Protein AF-A0A011Q3A7-F1 (afdb_monomer)

Structure (mmCIF, N/CA/C/O backbone):
data_AF-A0A011Q3A7-F1
#
_entry.id   AF-A0A011Q3A7-F1
#
loop_
_atom_site.group_PDB
_atom_site.id
_atom_site.type_symbol
_atom_site.label_atom_id
_atom_site.label_alt_id
_atom_site.label_comp_id
_atom_site.label_asym_id
_atom_site.label_entity_id
_atom_site.label_seq_id
_atom_site.pdbx_PDB_ins_code
_atom_site.Cartn_x
_atom_site.Cartn_y
_atom_site.Cartn_z
_atom_site.occupancy
_atom_site.B_iso_or_equiv
_atom_site.auth_seq_id
_atom_site.auth_comp_id
_atom_site.auth_asym_id
_atom_site.auth_atom_id
_atom_site.pdbx_PDB_model_num
ATOM 1 N N . MET A 1 1 ? -9.130 5.796 -1.094 1.00 92.12 1 MET A N 1
ATOM 2 C CA . MET A 1 1 ? -8.350 4.595 -1.465 1.00 92.12 1 MET A CA 1
ATOM 3 C C . MET A 1 1 ? -8.033 4.685 -2.944 1.00 92.12 1 MET A C 1
ATOM 5 O O . MET A 1 1 ? -8.902 5.104 -3.698 1.00 92.12 1 MET A O 1
ATOM 9 N N . LEU A 1 2 ? -6.815 4.318 -3.332 1.00 96.69 2 LEU A N 1
ATOM 10 C CA . LEU A 1 2 ? -6.365 4.222 -4.716 1.00 96.69 2 LEU A CA 1
ATOM 11 C C . LEU A 1 2 ? -6.000 2.769 -5.014 1.00 96.69 2 LEU A C 1
ATOM 13 O O . LEU A 1 2 ? -5.171 2.188 -4.315 1.00 96.69 2 LEU A O 1
ATOM 17 N N . PHE A 1 3 ? -6.614 2.205 -6.050 1.00 97.00 3 PHE A N 1
ATOM 18 C CA . PHE A 1 3 ? -6.225 0.912 -6.595 1.00 97.00 3 PHE A CA 1
ATOM 19 C C . PHE A 1 3 ? -5.357 1.120 -7.840 1.00 97.00 3 PHE A C 1
ATOM 21 O O . PHE A 1 3 ? -5.703 1.930 -8.700 1.00 97.00 3 PHE A O 1
ATOM 28 N N . ILE A 1 4 ? -4.236 0.410 -7.921 1.00 96.25 4 ILE A N 1
ATOM 29 C CA . ILE A 1 4 ? -3.292 0.454 -9.038 1.00 96.25 4 ILE A CA 1
ATOM 30 C C . ILE A 1 4 ? -3.277 -0.944 -9.645 1.00 96.25 4 ILE A C 1
ATOM 32 O O . ILE A 1 4 ? -2.757 -1.867 -9.030 1.00 96.25 4 ILE A O 1
ATOM 36 N N . ALA A 1 5 ? -3.872 -1.106 -10.822 1.00 95.50 5 ALA A N 1
ATOM 37 C CA . ALA A 1 5 ? -3.896 -2.396 -11.502 1.00 95.50 5 ALA A CA 1
ATOM 38 C C . ALA A 1 5 ? -2.501 -2.779 -12.021 1.00 95.50 5 ALA A C 1
ATOM 40 O O . ALA A 1 5 ? -1.713 -1.903 -12.386 1.00 95.50 5 ALA A O 1
ATOM 41 N N . GLU A 1 6 ? -2.233 -4.075 -12.160 1.00 93.88 6 GLU A N 1
ATOM 42 C CA . GLU A 1 6 ? -1.019 -4.606 -12.793 1.00 93.88 6 GLU A CA 1
ATOM 43 C C . GLU A 1 6 ? -0.745 -3.990 -14.182 1.00 93.88 6 GLU A C 1
ATOM 45 O O . GLU A 1 6 ? 0.405 -3.719 -14.539 1.00 93.88 6 GLU A O 1
ATOM 50 N N . SER A 1 7 ? -1.782 -3.649 -14.955 1.00 94.94 7 SER A N 1
ATOM 51 C CA . SER A 1 7 ? -1.625 -2.966 -16.252 1.00 94.94 7 SER A CA 1
ATOM 52 C C . SER A 1 7 ? -0.913 -1.606 -16.154 1.00 94.94 7 SER A C 1
ATOM 54 O O . SER A 1 7 ? -0.284 -1.161 -17.117 1.00 94.94 7 SER A O 1
ATOM 56 N N . GLU A 1 8 ? -0.961 -0.966 -14.982 1.00 93.06 8 GLU A N 1
ATOM 57 C CA . GLU A 1 8 ? -0.332 0.321 -14.672 1.00 93.06 8 GLU A CA 1
ATOM 58 C C . GLU A 1 8 ? 1.056 0.180 -14.022 1.00 93.06 8 GLU A C 1
ATOM 60 O O . GLU A 1 8 ? 1.658 1.182 -13.624 1.00 93.06 8 GLU A O 1
ATOM 65 N N . SER A 1 9 ? 1.625 -1.033 -13.969 1.00 88.81 9 SER A N 1
ATOM 66 C CA . SER A 1 9 ? 2.925 -1.314 -13.331 1.00 88.81 9 SER A CA 1
ATOM 67 C C . SER A 1 9 ? 4.058 -0.411 -13.828 1.00 88.81 9 SER A C 1
ATOM 69 O O . SER A 1 9 ? 4.912 0.015 -13.052 1.00 88.81 9 SER A O 1
ATOM 71 N N . ARG A 1 10 ? 4.037 -0.013 -15.110 1.00 91.56 10 ARG A N 1
ATOM 72 C CA . ARG A 1 10 ? 5.024 0.925 -15.685 1.00 91.56 10 ARG A CA 1
ATOM 73 C C . ARG A 1 10 ? 5.051 2.292 -14.996 1.00 91.56 10 ARG A C 1
ATOM 75 O O . ARG A 1 10 ? 6.069 2.975 -15.045 1.00 91.56 10 ARG A O 1
ATOM 82 N N . ARG A 1 11 ? 3.938 2.718 -14.398 1.00 92.44 11 ARG A N 1
ATOM 83 C CA . ARG A 1 11 ? 3.795 4.011 -13.712 1.00 92.44 11 ARG A CA 1
ATOM 84 C C . ARG A 1 11 ? 3.789 3.869 -12.195 1.00 92.44 11 ARG A C 1
ATOM 86 O O . ARG A 1 11 ? 3.763 4.886 -11.508 1.00 92.44 11 ARG A O 1
ATOM 93 N N . LEU A 1 12 ? 3.866 2.644 -11.676 1.00 93.88 12 LEU A N 1
ATOM 94 C CA . LEU A 1 12 ? 3.678 2.331 -10.265 1.00 93.88 12 LEU A CA 1
ATOM 95 C C . LEU A 1 12 ? 4.525 3.212 -9.339 1.00 93.88 12 LEU A C 1
ATOM 97 O O . LEU A 1 12 ? 3.989 3.871 -8.451 1.00 93.88 12 LEU A O 1
ATOM 101 N N . ALA A 1 13 ? 5.833 3.291 -9.591 1.00 92.94 13 ALA A N 1
ATOM 102 C CA . ALA A 1 13 ? 6.744 4.082 -8.768 1.00 92.94 13 ALA A CA 1
ATOM 103 C C . ALA A 1 13 ? 6.415 5.587 -8.788 1.00 92.94 13 ALA A C 1
ATOM 105 O O . ALA A 1 13 ? 6.515 6.258 -7.762 1.00 92.94 13 ALA A O 1
ATOM 106 N N . LEU A 1 14 ? 6.004 6.129 -9.940 1.00 95.38 14 LEU A N 1
ATOM 107 C CA . LEU A 1 14 ? 5.608 7.536 -10.056 1.00 95.38 14 LEU A CA 1
ATOM 108 C C . LEU A 1 14 ? 4.302 7.801 -9.305 1.00 95.38 14 LEU A C 1
ATOM 110 O O . LEU A 1 14 ? 4.220 8.773 -8.558 1.00 95.38 14 LEU A O 1
ATOM 114 N N . THR A 1 15 ? 3.316 6.916 -9.455 1.00 95.75 15 THR A N 1
ATOM 115 C CA . THR A 1 15 ? 2.034 7.004 -8.752 1.00 95.75 15 THR A CA 1
ATOM 116 C C . THR A 1 15 ? 2.226 6.939 -7.240 1.00 95.75 15 THR A C 1
ATOM 118 O O . THR A 1 15 ? 1.712 7.800 -6.532 1.00 95.75 15 THR A O 1
ATOM 121 N N . LEU A 1 16 ? 3.013 5.979 -6.738 1.00 95.75 16 LEU A N 1
ATOM 122 C CA . LEU A 1 16 ? 3.307 5.851 -5.307 1.00 95.75 16 LEU A CA 1
ATOM 123 C C . LEU A 1 16 ? 4.015 7.092 -4.754 1.00 95.75 16 LEU A C 1
ATOM 125 O O . LEU A 1 16 ? 3.628 7.593 -3.702 1.00 95.75 16 LEU A O 1
ATOM 129 N N . ARG A 1 17 ? 4.994 7.647 -5.481 1.00 95.06 17 ARG A N 1
ATOM 130 C CA . ARG A 1 17 ? 5.658 8.900 -5.082 1.00 95.06 17 ARG A CA 1
ATOM 131 C C . ARG A 1 17 ? 4.698 10.086 -5.040 1.00 95.06 17 ARG A C 1
ATOM 133 O O . ARG A 1 17 ? 4.825 10.916 -4.149 1.00 95.06 17 ARG A O 1
ATOM 140 N N . ALA A 1 18 ? 3.754 10.170 -5.977 1.00 95.88 18 ALA A N 1
ATOM 141 C CA . ALA A 1 18 ? 2.790 11.267 -6.036 1.00 95.88 18 ALA A CA 1
ATOM 142 C C . ALA A 1 18 ? 1.815 11.270 -4.847 1.00 95.88 18 ALA A C 1
ATOM 144 O O . ALA A 1 18 ? 1.333 12.332 -4.457 1.00 95.88 18 ALA A O 1
ATOM 145 N N . VAL A 1 19 ? 1.537 10.098 -4.269 1.00 95.25 19 VAL A N 1
ATOM 146 C CA . VAL A 1 19 ? 0.592 9.940 -3.151 1.00 95.25 19 VAL A CA 1
ATOM 147 C C . VAL A 1 19 ? 1.262 9.669 -1.802 1.00 95.25 19 VAL A C 1
ATOM 149 O O . VAL A 1 19 ? 0.572 9.521 -0.796 1.00 95.25 19 VAL A O 1
ATOM 152 N N . ALA A 1 20 ? 2.595 9.615 -1.758 1.00 92.62 20 ALA A N 1
ATOM 153 C CA . ALA A 1 20 ? 3.354 9.335 -0.544 1.00 92.62 20 ALA A CA 1
ATOM 154 C C . ALA A 1 20 ? 3.049 10.353 0.569 1.00 92.62 20 ALA A C 1
ATOM 156 O O . ALA A 1 20 ? 2.998 11.560 0.329 1.00 92.62 20 ALA A O 1
ATOM 157 N N . GLY A 1 21 ? 2.844 9.859 1.794 1.00 90.56 21 GLY A N 1
ATOM 158 C CA . GLY A 1 21 ? 2.542 10.679 2.975 1.00 90.56 21 GLY A CA 1
ATOM 159 C C . GLY A 1 21 ? 1.123 11.257 3.026 1.00 90.56 21 GLY A C 1
ATOM 160 O O . GLY A 1 21 ? 0.743 11.846 4.035 1.00 90.56 21 GLY A O 1
ATOM 161 N N . GLN A 1 22 ? 0.318 11.091 1.973 1.00 95.81 22 GLN A N 1
ATOM 162 C CA . GLN A 1 22 ? -1.098 11.447 2.020 1.00 95.81 22 GLN A CA 1
ATOM 163 C C . GLN A 1 22 ? -1.872 10.381 2.812 1.00 95.81 22 GLN A C 1
ATOM 165 O O . GLN A 1 22 ? -1.485 9.210 2.775 1.00 95.81 22 GLN A O 1
ATOM 170 N N . PRO A 1 23 ? -2.996 10.730 3.467 1.00 96.00 23 PRO A N 1
ATOM 171 C CA . PRO A 1 23 ? -3.864 9.775 4.162 1.00 96.00 23 PRO A CA 1
ATOM 172 C C . PRO A 1 23 ? -4.682 8.926 3.171 1.00 96.00 23 PRO A C 1
ATOM 174 O O . PRO A 1 23 ? -5.914 8.904 3.182 1.00 96.00 23 PRO A O 1
ATOM 177 N N . LEU A 1 24 ? -3.987 8.242 2.263 1.00 95.56 24 LEU A N 1
ATOM 178 C CA . LEU A 1 24 ? -4.537 7.483 1.154 1.00 95.56 24 LEU A CA 1
ATOM 179 C C . LEU A 1 24 ? -4.037 6.041 1.204 1.00 95.56 24 LEU A C 1
ATOM 181 O O . LEU A 1 24 ? -2.855 5.765 1.032 1.00 95.56 24 LEU A O 1
ATOM 185 N N . LEU A 1 25 ? -4.970 5.105 1.360 1.00 96.62 25 LEU A N 1
ATOM 186 C CA . LEU A 1 25 ? -4.669 3.685 1.225 1.00 96.62 25 LEU A CA 1
ATOM 187 C C . LEU A 1 25 ? -4.389 3.346 -0.244 1.00 96.62 25 LEU A C 1
ATOM 189 O O . LEU A 1 25 ? -5.264 3.576 -1.087 1.00 96.62 25 LEU A O 1
ATOM 193 N N . THR A 1 26 ? -3.220 2.770 -0.526 1.00 97.38 26 THR A N 1
ATOM 194 C CA . THR A 1 26 ? -2.851 2.238 -1.843 1.00 97.38 26 THR A CA 1
ATOM 195 C C . THR A 1 26 ? -2.961 0.716 -1.862 1.00 97.38 26 THR A C 1
ATOM 197 O O . THR A 1 26 ? -2.512 0.030 -0.944 1.00 97.38 26 THR A O 1
ATOM 200 N N . VAL A 1 27 ? -3.583 0.186 -2.910 1.00 96.94 27 VAL A N 1
ATOM 201 C CA . VAL A 1 27 ? -3.796 -1.253 -3.093 1.00 96.94 27 VAL A CA 1
ATOM 202 C C . VAL A 1 27 ? -3.436 -1.631 -4.524 1.00 96.94 27 VAL A C 1
ATOM 204 O O . VAL A 1 27 ? -3.722 -0.860 -5.437 1.00 96.94 27 VAL A O 1
ATOM 207 N N . SER A 1 28 ? -2.822 -2.790 -4.740 1.00 96.56 28 SER A N 1
ATOM 208 C CA . SER A 1 28 ? -2.477 -3.261 -6.084 1.00 96.56 28 SER A CA 1
ATOM 209 C C . SER A 1 28 ? -2.453 -4.780 -6.159 1.00 96.56 28 SER A C 1
ATOM 211 O O . SER A 1 28 ? -2.151 -5.439 -5.168 1.00 96.56 28 SER A O 1
ATOM 213 N N . ASP A 1 29 ? -2.760 -5.316 -7.333 1.00 94.62 29 ASP A N 1
ATOM 214 C CA . ASP A 1 29 ? -2.539 -6.711 -7.724 1.00 94.62 29 ASP A CA 1
ATOM 215 C C . ASP A 1 29 ? -1.250 -6.902 -8.545 1.00 94.62 29 ASP A C 1
ATOM 217 O O . ASP A 1 29 ? 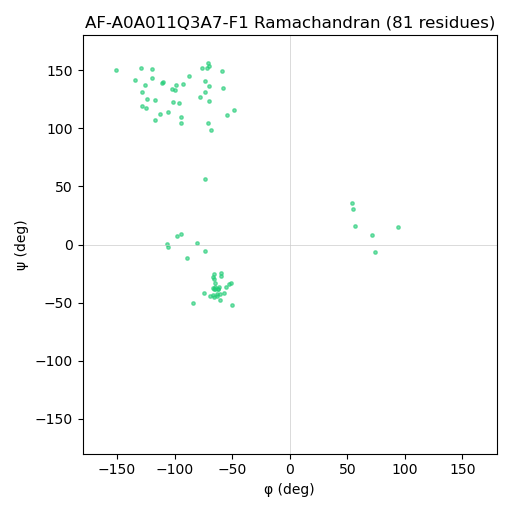-0.994 -7.994 -9.041 1.00 94.62 29 ASP A O 1
ATOM 221 N N . ALA A 1 30 ? -0.433 -5.853 -8.681 1.00 93.69 30 ALA A N 1
ATOM 222 C CA . ALA A 1 30 ? 0.857 -5.927 -9.348 1.00 93.69 30 ALA A CA 1
ATOM 223 C C . ALA A 1 30 ? 1.898 -6.659 -8.491 1.00 93.69 30 ALA A C 1
ATOM 225 O O . ALA A 1 30 ? 2.017 -6.425 -7.282 1.00 93.69 30 ALA A O 1
ATOM 226 N N . ASP A 1 31 ? 2.731 -7.463 -9.148 1.00 89.19 31 ASP A N 1
ATOM 227 C CA . ASP A 1 31 ? 3.905 -8.067 -8.525 1.00 89.19 31 ASP A CA 1
ATOM 228 C C . ASP A 1 31 ? 4.863 -6.998 -7.966 1.00 89.19 31 ASP A C 1
ATOM 230 O O . ASP A 1 31 ? 4.972 -5.882 -8.481 1.00 89.19 31 ASP A O 1
ATOM 234 N N . ALA A 1 32 ? 5.581 -7.345 -6.892 1.00 88.62 32 ALA A N 1
ATOM 235 C CA . ALA A 1 32 ? 6.546 -6.474 -6.204 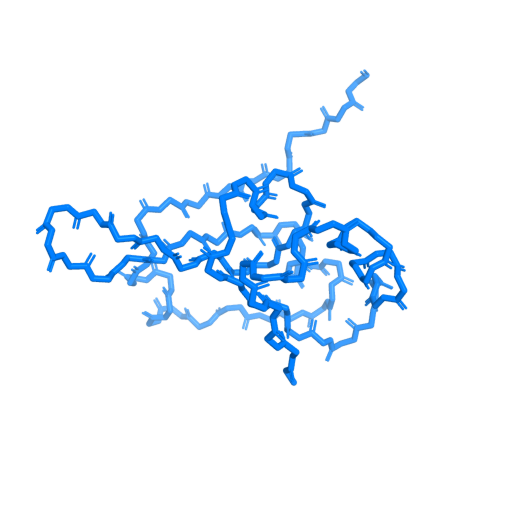1.00 88.62 32 ALA A CA 1
ATOM 236 C C . ALA A 1 32 ? 5.980 -5.120 -5.705 1.00 88.62 32 ALA A C 1
ATOM 238 O O . ALA A 1 32 ? 6.740 -4.218 -5.341 1.00 88.62 32 ALA A O 1
ATOM 239 N N . PHE A 1 33 ? 4.651 -4.960 -5.630 1.00 94.62 33 PHE A N 1
ATOM 240 C CA . PHE A 1 33 ? 4.009 -3.727 -5.161 1.00 94.62 33 PHE A CA 1
ATOM 241 C C . PHE A 1 33 ? 4.435 -3.317 -3.746 1.00 94.62 33 PHE A C 1
ATOM 243 O O . PHE A 1 33 ? 4.685 -2.139 -3.475 1.00 94.62 33 PHE A O 1
ATOM 250 N N . ILE A 1 34 ? 4.544 -4.296 -2.846 1.00 94.56 34 ILE A N 1
ATOM 251 C CA . ILE A 1 34 ? 4.979 -4.085 -1.462 1.00 94.56 34 ILE A CA 1
ATOM 252 C C . ILE A 1 34 ? 6.417 -3.563 -1.413 1.00 94.56 34 ILE A C 1
ATOM 254 O O . ILE A 1 34 ? 6.683 -2.582 -0.713 1.00 94.56 34 ILE A O 1
ATOM 258 N N . ASP A 1 35 ? 7.312 -4.147 -2.212 1.00 91.81 35 ASP A N 1
ATOM 259 C CA . ASP A 1 35 ? 8.721 -3.744 -2.308 1.00 91.81 35 ASP A CA 1
ATOM 260 C C . ASP A 1 35 ? 8.884 -2.340 -2.905 1.00 91.81 35 ASP A C 1
ATOM 262 O O . ASP A 1 35 ? 9.812 -1.605 -2.554 1.00 91.81 35 ASP A O 1
ATOM 266 N N . ALA A 1 36 ? 7.953 -1.931 -3.771 1.00 92.44 36 ALA A N 1
ATOM 267 C CA . ALA A 1 36 ? 7.888 -0.584 -4.328 1.00 92.44 36 ALA A CA 1
ATOM 268 C C . ALA A 1 36 ? 7.389 0.479 -3.324 1.00 92.44 36 ALA A C 1
ATOM 270 O O . ALA A 1 36 ? 7.409 1.670 -3.642 1.00 92.44 36 ALA A O 1
ATOM 271 N N . GLY A 1 37 ? 6.964 0.078 -2.119 1.00 93.81 37 GLY A N 1
ATOM 272 C CA . GLY A 1 37 ? 6.454 0.975 -1.075 1.00 93.81 37 GLY A CA 1
ATOM 273 C C . GLY A 1 37 ? 4.931 1.138 -1.067 1.00 93.81 37 GLY A C 1
ATOM 274 O O . GLY A 1 37 ? 4.419 2.066 -0.444 1.00 93.81 37 GLY A O 1
ATOM 275 N N . GLY A 1 38 ? 4.200 0.264 -1.762 1.00 95.69 38 GLY A N 1
ATOM 276 C CA . GLY A 1 38 ? 2.743 0.191 -1.698 1.00 95.69 38 GLY A CA 1
ATOM 277 C C . GLY A 1 38 ? 2.234 -0.365 -0.366 1.00 95.69 38 GLY A C 1
ATOM 278 O O . GLY A 1 38 ? 2.961 -1.082 0.318 1.00 95.69 38 GLY A O 1
ATOM 279 N N . ALA A 1 39 ? 0.991 -0.041 0.015 1.00 96.25 39 ALA A N 1
ATOM 280 C CA . ALA A 1 39 ? 0.455 -0.403 1.330 1.00 96.25 39 ALA A CA 1
ATOM 281 C C . ALA A 1 39 ? -0.132 -1.823 1.404 1.00 96.25 39 ALA A C 1
ATOM 283 O O . ALA A 1 39 ? 0.218 -2.563 2.321 1.00 96.25 39 ALA A O 1
ATOM 284 N N . ILE A 1 40 ? -1.011 -2.213 0.471 1.00 95.56 40 ILE A N 1
ATOM 285 C CA . ILE A 1 40 ? -1.605 -3.563 0.436 1.00 95.56 40 ILE A CA 1
ATOM 286 C C . ILE A 1 40 ? -1.447 -4.202 -0.946 1.00 95.56 40 ILE A C 1
ATOM 288 O O . ILE A 1 40 ? -1.986 -3.703 -1.932 1.00 95.56 40 ILE A O 1
ATOM 292 N N . GLY A 1 41 ? -0.752 -5.333 -1.007 1.00 95.38 41 GLY A N 1
ATOM 293 C CA . GLY A 1 41 ? -0.643 -6.179 -2.192 1.00 95.38 41 GLY A CA 1
ATOM 294 C C . GLY A 1 41 ? -1.715 -7.263 -2.181 1.00 95.38 41 GLY A C 1
ATOM 295 O O . GLY A 1 41 ? -1.990 -7.853 -1.136 1.00 95.38 41 GLY A O 1
ATOM 296 N N . ILE A 1 42 ? -2.329 -7.525 -3.329 1.00 93.12 42 ILE A N 1
ATOM 297 C CA . ILE A 1 42 ? -3.240 -8.647 -3.544 1.00 93.12 42 ILE A CA 1
ATOM 298 C C . ILE A 1 42 ? -2.492 -9.675 -4.377 1.00 93.12 42 ILE A C 1
ATOM 300 O O . ILE A 1 42 ? -2.199 -9.434 -5.542 1.00 93.12 42 ILE A O 1
ATOM 304 N N . VAL A 1 43 ? -2.225 -10.837 -3.794 1.00 89.12 43 VAL A N 1
ATOM 305 C CA . VAL A 1 43 ? -1.524 -11.926 -4.479 1.00 89.12 43 VAL A CA 1
ATOM 306 C C . VAL A 1 43 ? -2.408 -13.160 -4.534 1.00 89.12 43 VAL A C 1
ATOM 308 O O . VAL A 1 43 ? -3.166 -13.463 -3.607 1.00 89.12 43 VAL A O 1
ATOM 311 N N . ARG A 1 44 ? -2.332 -13.902 -5.638 1.00 83.56 44 ARG A N 1
ATOM 312 C CA . ARG A 1 44 ? -3.011 -15.192 -5.765 1.00 83.56 44 ARG A CA 1
ATOM 313 C C . ARG A 1 44 ? -2.031 -16.297 -5.387 1.00 83.56 44 ARG A C 1
ATOM 315 O O . ARG A 1 44 ? -1.106 -16.583 -6.136 1.00 83.56 44 ARG A O 1
ATOM 322 N N . GLY A 1 45 ? -2.252 -16.936 -4.242 1.00 75.75 45 GLY A N 1
ATOM 323 C CA . GLY A 1 45 ? -1.471 -18.089 -3.791 1.00 75.75 45 GLY A CA 1
ATOM 324 C C . GLY A 1 45 ? -2.389 -19.264 -3.474 1.00 75.75 45 GLY A C 1
ATOM 325 O O . GLY A 1 45 ? -3.447 -19.073 -2.873 1.00 75.75 45 GLY A O 1
ATOM 326 N N . ASP A 1 46 ? -2.009 -20.473 -3.886 1.00 76.94 46 ASP A N 1
ATOM 327 C CA . ASP A 1 46 ? -2.742 -21.717 -3.593 1.00 76.94 46 ASP A CA 1
ATOM 328 C C . ASP A 1 46 ? -4.230 -21.674 -3.997 1.00 76.94 46 ASP A C 1
ATOM 330 O O . ASP A 1 46 ? -5.113 -22.183 -3.306 1.00 76.94 46 ASP A O 1
ATOM 334 N N . GLY A 1 47 ? -4.531 -20.998 -5.112 1.00 81.12 47 GLY A N 1
ATOM 335 C CA . GLY A 1 47 ? -5.898 -20.842 -5.619 1.00 81.12 47 GLY A CA 1
ATOM 336 C C . GLY A 1 47 ? -6.791 -19.908 -4.792 1.00 81.12 47 GLY A C 1
ATOM 337 O O . GLY A 1 47 ? -7.987 -19.819 -5.066 1.00 81.12 47 GLY A O 1
ATOM 338 N N . ARG A 1 48 ? -6.239 -19.190 -3.806 1.00 82.38 48 ARG A N 1
ATOM 339 C CA . ARG A 1 48 ? -6.953 -18.218 -2.967 1.00 82.38 48 ARG A CA 1
ATOM 340 C C . ARG A 1 48 ? -6.345 -16.824 -3.111 1.00 82.38 48 ARG A C 1
ATOM 342 O O . ARG A 1 48 ? -5.156 -16.674 -3.393 1.00 82.38 48 ARG A O 1
ATOM 349 N N . LEU A 1 49 ? -7.176 -15.800 -2.922 1.00 85.00 49 LEU A N 1
ATOM 350 C CA . LEU A 1 49 ? -6.703 -14.425 -2.772 1.00 85.00 49 LEU A CA 1
ATOM 351 C C . LEU A 1 49 ? -6.076 -14.267 -1.390 1.00 85.00 49 LEU A C 1
ATOM 353 O O . LEU A 1 49 ? -6.663 -14.680 -0.390 1.00 85.00 49 LEU A O 1
ATOM 357 N N . GLN A 1 50 ? -4.887 -13.686 -1.354 1.00 86.62 50 GLN A N 1
ATOM 358 C CA . GLN A 1 50 ? -4.126 -13.419 -0.144 1.00 86.62 50 GLN A CA 1
ATOM 359 C C . GLN A 1 50 ? -3.686 -11.956 -0.153 1.00 86.62 50 GLN A C 1
ATOM 361 O O . GLN A 1 50 ? -3.520 -11.357 -1.218 1.00 86.62 50 GLN A O 1
ATO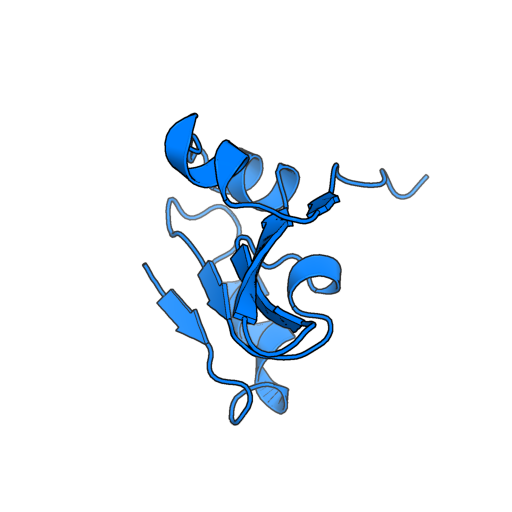M 366 N N . PHE A 1 51 ? -3.504 -11.390 1.036 1.00 89.56 51 PHE A N 1
ATOM 367 C CA . PHE A 1 51 ? -3.055 -10.012 1.189 1.00 89.56 51 PHE A CA 1
ATOM 368 C C . PHE A 1 51 ? -1.633 -9.963 1.726 1.00 89.56 51 PHE A C 1
ATOM 370 O O . PHE A 1 51 ? -1.275 -10.703 2.642 1.00 89.56 51 PHE A O 1
ATOM 377 N N . GLU A 1 52 ? -0.846 -9.046 1.195 1.00 92.75 52 GLU A N 1
ATOM 378 C CA . GLU A 1 52 ? 0.421 -8.628 1.775 1.00 92.75 52 GLU A CA 1
ATOM 379 C C . GLU A 1 52 ? 0.266 -7.203 2.288 1.00 92.75 52 GLU A C 1
ATOM 381 O O . GLU A 1 52 ? -0.385 -6.377 1.648 1.00 92.75 52 GLU A O 1
ATOM 386 N N . VAL A 1 53 ? 0.827 -6.912 3.457 1.00 93.69 53 VAL A N 1
ATOM 387 C CA . VAL A 1 53 ? 0.681 -5.606 4.103 1.00 93.69 53 VAL A CA 1
ATOM 388 C C . VAL A 1 53 ? 2.055 -5.013 4.374 1.00 93.69 53 VAL A C 1
ATOM 390 O O . VAL A 1 53 ? 2.881 -5.617 5.057 1.00 93.69 53 VAL A O 1
ATOM 393 N N . ASN A 1 54 ? 2.280 -3.798 3.880 1.00 94.50 54 ASN A N 1
ATOM 394 C CA . ASN A 1 54 ? 3.435 -2.979 4.222 1.00 94.50 54 ASN A CA 1
ATOM 395 C C . ASN A 1 54 ? 3.062 -2.028 5.359 1.00 94.50 54 ASN A C 1
ATOM 397 O O . ASN A 1 54 ? 2.386 -1.014 5.157 1.00 94.50 54 ASN A O 1
ATOM 401 N N . ARG A 1 55 ? 3.525 -2.339 6.570 1.00 92.25 55 ARG A N 1
ATOM 402 C CA . ARG A 1 55 ? 3.200 -1.534 7.749 1.00 92.25 55 ARG A CA 1
ATOM 403 C C . ARG A 1 55 ? 3.787 -0.128 7.669 1.00 92.25 55 ARG A C 1
ATOM 405 O O . ARG A 1 55 ? 3.125 0.827 8.049 1.00 92.25 55 ARG A O 1
ATOM 412 N N . ALA A 1 56 ? 4.980 0.011 7.102 1.00 93.12 56 ALA A N 1
ATOM 413 C CA . ALA A 1 56 ? 5.634 1.306 6.988 1.00 93.12 56 ALA A CA 1
ATOM 414 C C . ALA A 1 56 ? 4.898 2.258 6.040 1.00 93.12 56 ALA A C 1
ATOM 416 O O . ALA A 1 56 ? 4.804 3.448 6.325 1.00 93.12 56 ALA A O 1
ATOM 417 N N . ALA A 1 57 ? 4.336 1.741 4.945 1.00 94.94 57 ALA A N 1
ATOM 418 C CA . ALA A 1 57 ? 3.510 2.537 4.041 1.00 94.94 57 ALA A C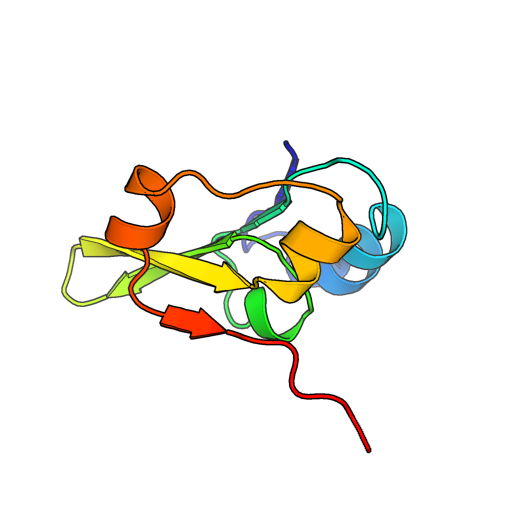A 1
ATOM 419 C C . ALA A 1 57 ? 2.211 3.009 4.722 1.00 94.94 57 ALA A C 1
ATOM 421 O O . ALA A 1 57 ? 1.795 4.153 4.537 1.00 94.94 57 ALA A O 1
ATOM 422 N N . LEU A 1 58 ? 1.595 2.158 5.552 1.00 94.38 58 LEU A N 1
ATOM 423 C CA . LEU A 1 58 ? 0.428 2.537 6.355 1.00 94.38 58 LEU A CA 1
ATOM 424 C C . LEU A 1 58 ? 0.778 3.598 7.404 1.00 94.38 58 LEU A C 1
ATOM 426 O O . LEU A 1 58 ? 0.068 4.597 7.511 1.00 94.38 58 LEU A O 1
ATOM 430 N N . ASP A 1 59 ? 1.893 3.424 8.116 1.00 93.38 59 ASP A N 1
ATOM 431 C CA . ASP A 1 59 ? 2.368 4.378 9.119 1.00 93.38 59 ASP A CA 1
ATOM 432 C C . ASP A 1 59 ? 2.705 5.738 8.480 1.00 93.38 59 ASP A C 1
ATOM 434 O O . ASP A 1 59 ? 2.308 6.780 9.003 1.00 93.38 59 ASP A O 1
ATOM 438 N N . GLN A 1 60 ? 3.358 5.747 7.309 1.00 93.69 60 GLN A N 1
ATOM 439 C CA . GLN A 1 60 ? 3.632 6.970 6.542 1.00 93.69 60 GLN A CA 1
ATOM 440 C C . GLN A 1 60 ? 2.355 7.695 6.103 1.00 93.69 60 GLN A C 1
ATOM 442 O O . GLN A 1 60 ? 2.324 8.923 6.102 1.00 93.69 60 GLN A O 1
ATOM 447 N N . ALA A 1 61 ? 1.302 6.954 5.758 1.00 95.69 61 ALA A N 1
ATOM 448 C CA . ALA A 1 61 ? -0.012 7.507 5.433 1.00 95.69 61 ALA A CA 1
ATOM 449 C C . ALA A 1 61 ? -0.853 7.848 6.681 1.00 95.69 61 ALA A C 1
ATOM 451 O O . ALA A 1 61 ? -2.000 8.269 6.551 1.00 95.69 61 ALA A O 1
ATOM 452 N N . GLN A 1 62 ? -0.319 7.645 7.893 1.00 94.88 62 GLN A N 1
ATOM 453 C CA . GLN A 1 62 ? -1.042 7.785 9.163 1.00 94.88 62 GLN A CA 1
ATOM 454 C C . GLN A 1 62 ? -2.321 6.927 9.236 1.00 94.88 62 GLN A C 1
ATOM 456 O O . GLN A 1 62 ? -3.297 7.281 9.901 1.00 94.88 62 GLN A O 1
ATOM 461 N N . LEU A 1 63 ? -2.321 5.777 8.559 1.00 94.88 63 LEU A N 1
ATOM 462 C CA . LEU A 1 63 ? -3.433 4.835 8.523 1.00 94.88 63 LEU A CA 1
ATOM 463 C C . LEU A 1 63 ? -3.194 3.687 9.502 1.00 94.88 63 LEU A C 1
ATOM 465 O O . LEU A 1 63 ? -2.114 3.110 9.569 1.00 94.88 63 LEU A O 1
ATOM 469 N N . LYS A 1 64 ? -4.243 3.300 10.232 1.00 92.12 64 LYS A N 1
ATOM 470 C CA . LYS A 1 64 ? -4.216 2.127 11.113 1.00 92.12 64 LYS A CA 1
ATOM 471 C C . LYS A 1 64 ? -4.917 0.954 10.439 1.00 92.12 64 LYS A C 1
ATOM 473 O O . LYS A 1 64 ? -6.097 1.050 10.107 1.00 92.12 64 LYS A O 1
ATOM 478 N N . ALA A 1 65 ? -4.212 -0.164 10.279 1.00 88.06 65 ALA A N 1
ATOM 479 C CA . ALA A 1 65 ? -4.838 -1.421 9.881 1.00 88.06 65 ALA A CA 1
ATOM 480 C C . ALA A 1 65 ? -5.699 -1.972 11.024 1.00 88.06 65 ALA A C 1
ATOM 482 O O . ALA A 1 65 ? -5.280 -1.983 12.183 1.00 88.06 65 ALA A O 1
ATOM 483 N N . SER A 1 66 ? -6.901 -2.450 10.697 1.00 89.25 66 SER A N 1
ATOM 484 C CA . SER A 1 66 ? -7.729 -3.169 11.661 1.00 89.25 66 SER A CA 1
ATOM 485 C C . SER A 1 66 ? -7.148 -4.557 11.936 1.00 89.25 66 SER A C 1
ATOM 487 O O . SER A 1 66 ? -6.528 -5.172 11.067 1.00 89.25 66 SER A O 1
ATOM 489 N N . SER A 1 67 ? -7.404 -5.090 13.129 1.00 86.62 67 SER A N 1
ATOM 490 C CA . SER A 1 67 ? -6.993 -6.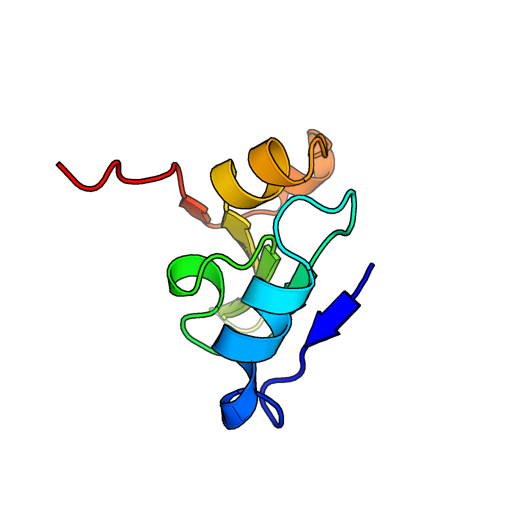447 13.509 1.00 86.62 67 SER A CA 1
ATOM 491 C C . SER A 1 67 ? -7.522 -7.499 12.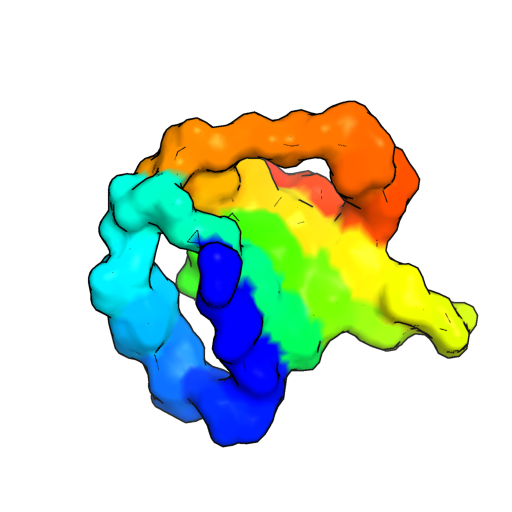527 1.00 86.62 67 SER A C 1
ATOM 493 O O . SER A 1 67 ? -6.807 -8.435 12.187 1.00 86.62 67 SER A O 1
ATOM 495 N N . ASN A 1 68 ? -8.743 -7.303 12.014 1.00 87.12 68 ASN A N 1
ATOM 496 C CA . ASN A 1 68 ? -9.366 -8.191 11.031 1.00 87.12 68 ASN A CA 1
ATOM 497 C C . ASN A 1 68 ? -8.607 -8.197 9.696 1.00 87.12 68 ASN A C 1
ATOM 499 O O . ASN A 1 68 ? -8.463 -9.248 9.086 1.00 87.12 68 ASN A O 1
ATOM 503 N N . LEU A 1 69 ? -8.100 -7.044 9.243 1.00 84.38 69 LEU A N 1
ATOM 504 C CA . LEU A 1 69 ? -7.281 -6.978 8.031 1.00 84.38 69 LEU A CA 1
ATOM 505 C C . LEU A 1 69 ? -5.951 -7.713 8.230 1.00 84.38 69 LEU A C 1
ATOM 507 O O . LEU A 1 69 ? -5.540 -8.480 7.366 1.00 84.38 69 LEU A O 1
ATOM 511 N N . LEU A 1 70 ? -5.302 -7.511 9.379 1.00 84.12 70 LEU A N 1
ATOM 512 C CA . LEU A 1 70 ? -4.030 -8.167 9.693 1.00 84.12 70 LEU A CA 1
ATOM 513 C C . LEU A 1 70 ? -4.174 -9.691 9.811 1.00 84.12 70 LEU A C 1
ATOM 515 O O . LEU A 1 70 ? -3.268 -10.411 9.416 1.00 84.12 70 LEU A O 1
ATOM 519 N N . GLN A 1 71 ? -5.319 -10.189 10.284 1.00 85.06 71 GLN A N 1
ATOM 520 C CA . GLN A 1 71 ? -5.624 -11.626 10.304 1.00 85.06 71 GLN A CA 1
ATOM 521 C C . GLN A 1 71 ? -5.767 -12.241 8.903 1.00 85.06 71 GLN A C 1
ATOM 523 O O . GLN A 1 71 ? -5.575 -13.444 8.747 1.00 85.06 71 GLN A O 1
ATOM 528 N N . LEU A 1 72 ? -6.113 -11.437 7.893 1.00 82.44 72 LEU A N 1
ATOM 529 C CA . LEU A 1 72 ? -6.219 -11.872 6.498 1.00 82.44 72 LEU A CA 1
ATOM 530 C C . LEU A 1 72 ? -4.890 -11.741 5.7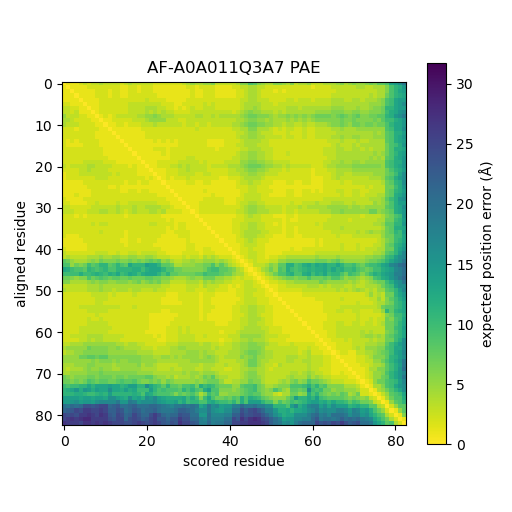33 1.00 82.44 72 LEU A C 1
ATOM 532 O O . LEU A 1 72 ? -4.778 -12.249 4.615 1.00 82.44 72 LEU A O 1
ATOM 536 N N . ALA A 1 73 ? -3.896 -11.054 6.302 1.00 83.31 73 ALA A N 1
ATOM 537 C CA . ALA A 1 73 ? -2.599 -10.855 5.673 1.00 83.31 73 ALA A CA 1
ATOM 538 C C . ALA A 1 73 ? -1.736 -12.119 5.793 1.00 83.31 73 ALA A C 1
ATOM 540 O O . ALA A 1 73 ? -1.515 -12.633 6.887 1.00 83.31 73 ALA A O 1
ATOM 541 N N . ARG A 1 74 ? -1.215 -12.603 4.661 1.00 79.62 74 ARG A N 1
ATOM 542 C CA . ARG A 1 74 ? -0.252 -13.712 4.615 1.00 79.62 74 ARG A CA 1
ATOM 543 C C . ARG A 1 74 ? 1.132 -13.250 5.066 1.00 79.62 74 ARG A C 1
ATOM 545 O O . ARG A 1 74 ? 1.799 -13.962 5.807 1.00 79.62 74 ARG A O 1
ATOM 552 N N . ASN A 1 75 ? 1.534 -12.060 4.619 1.00 75.75 75 ASN A N 1
ATOM 553 C CA . ASN A 1 75 ? 2.844 -11.476 4.883 1.00 75.75 75 ASN A CA 1
ATOM 554 C C . ASN A 1 75 ? 2.681 -10.058 5.435 1.00 75.75 75 ASN A C 1
ATOM 556 O O . ASN A 1 75 ? 1.954 -9.236 4.869 1.00 75.75 75 ASN A O 1
ATOM 560 N N . LEU A 1 76 ? 3.385 -9.777 6.530 1.00 76.44 76 LEU A N 1
ATOM 561 C CA . LEU A 1 76 ? 3.517 -8.444 7.102 1.00 76.44 76 LEU A CA 1
ATOM 562 C C . LEU A 1 76 ? 4.970 -7.996 6.939 1.00 76.44 76 LEU A C 1
ATOM 564 O O . LEU A 1 76 ? 5.866 -8.560 7.565 1.00 76.44 76 LEU A O 1
ATOM 568 N N . SER A 1 77 ? 5.192 -6.983 6.108 1.00 77.62 77 SER A N 1
ATOM 569 C CA . SER A 1 77 ? 6.511 -6.394 5.896 1.00 77.62 77 SER A CA 1
ATOM 570 C C . SER A 1 77 ? 6.673 -5.168 6.788 1.00 77.62 77 SER A C 1
ATOM 572 O O . SER A 1 77 ? 5.900 -4.206 6.707 1.00 77.62 77 SER A O 1
ATOM 574 N N . GLU A 1 78 ? 7.690 -5.197 7.644 1.00 63.50 78 GLU A N 1
ATOM 575 C CA . GLU A 1 78 ? 8.180 -4.019 8.357 1.00 63.50 78 GLU A CA 1
ATOM 576 C C . GLU A 1 78 ? 9.216 -3.311 7.479 1.00 63.50 78 GLU A C 1
ATOM 578 O O . GLU A 1 78 ? 9.949 -3.965 6.732 1.00 63.50 78 GLU A O 1
ATOM 583 N N . ALA A 1 79 ? 9.276 -1.974 7.524 1.00 53.41 79 ALA A N 1
ATOM 584 C CA . ALA A 1 79 ? 10.290 -1.235 6.776 1.00 53.41 79 ALA A CA 1
ATOM 585 C C . ALA A 1 79 ? 11.676 -1.761 7.147 1.00 53.41 79 ALA A C 1
ATOM 587 O O . ALA A 1 79 ? 12.173 -1.528 8.249 1.00 53.41 79 ALA A O 1
ATOM 588 N N . LYS A 1 80 ? 12.331 -2.423 6.194 1.00 47.09 80 LYS A N 1
ATOM 589 C CA . LYS A 1 80 ? 13.763 -2.656 6.276 1.00 47.09 80 LYS A CA 1
ATOM 590 C C . LYS A 1 80 ? 14.416 -1.288 6.112 1.00 47.09 80 LYS A C 1
ATOM 592 O O . LYS A 1 80 ? 14.509 -0.769 4.998 1.00 47.09 80 LYS A O 1
ATOM 597 N N . GLY A 1 81 ? 14.784 -0.677 7.238 1.00 42.53 81 GLY A N 1
ATOM 598 C CA . GLY A 1 81 ? 15.615 0.517 7.261 1.00 42.53 81 GLY A CA 1
ATOM 599 C C . GLY A 1 81 ? 16.815 0.276 6.355 1.00 42.53 81 GLY A C 1
ATOM 600 O O . GLY A 1 81 ? 17.587 -0.658 6.570 1.00 42.53 81 GLY A O 1
ATOM 601 N N . ARG A 1 82 ? 16.916 1.061 5.282 1.00 44.09 82 ARG A N 1
ATOM 602 C CA . ARG A 1 82 ? 18.136 1.124 4.485 1.00 44.09 82 ARG A CA 1
ATOM 603 C C . ARG A 1 82 ? 19.154 1.856 5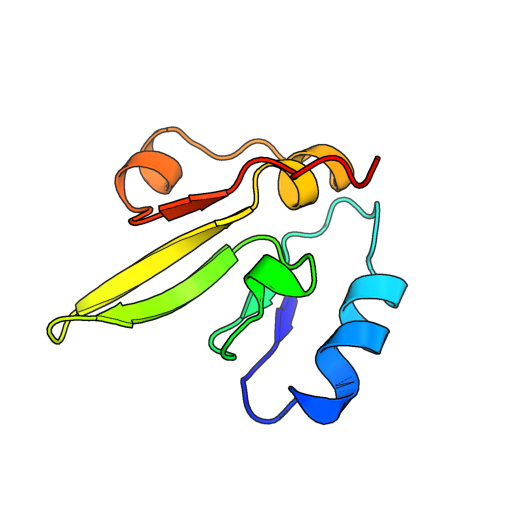.356 1.00 44.09 82 ARG A C 1
ATOM 605 O O . ARG A 1 82 ? 18.994 3.053 5.577 1.00 44.09 82 ARG A O 1
ATOM 612 N N . ASN A 1 83 ? 20.091 1.095 5.917 1.00 36.62 83 ASN A N 1
ATOM 613 C CA . ASN A 1 83 ? 21.335 1.612 6.484 1.00 36.62 83 ASN A CA 1
ATOM 614 C C . ASN A 1 83 ? 22.234 2.109 5.348 1.00 36.62 83 ASN A C 1
ATOM 616 O O . ASN A 1 83 ? 22.229 1.439 4.287 1.00 36.62 83 ASN A O 1
#

Foldseek 3Di:
DDEDELVNVVCLLVVCVVCFLALDQYEYCHPCSVVSLHAWYWYQDPNDTAIEGEVVSCVSSVHDDDPVNVVRHPYYDYDPPDD

Mean predicted aligned error: 4.85 Å

Nearest PDB structures (foldseek):
  3lkv-assembly1_A-2  TM=8.116E-01  e=2.097E-02  Vibrio cholerae O1 biovar El Tor str. N16961
  5eb2-assembly1_A  TM=8.119E-01  e=2.241E-02  Pseudomonas aeruginosa PAO1
  4yn9-assembly1_B  TM=7.971E-01  e=2.557E-02  Pseudomonas aeruginosa PAO1
  3lft-assembly2_B  TM=7.293E-01  e=8.978E-02  Streptococcus pneumoniae TIGR4
  8wxm-assembly1_A  TM=6.872E-01  e=9.592E-02  Rhodothermus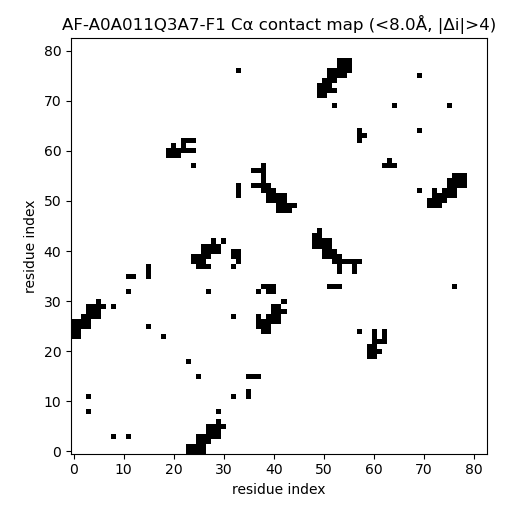 marinus DSM 4252

Secondary structure (DSSP, 8-state):
-EEE-GGGGGGHHHHHHHHTTSS--EEE-STTTTTTT-SEEEEEETTEEEEEEEHHHHHHTTPPPPHHHHHHEEEEE------

Solvent-accessible surface area (backbone atoms only — not comparable to full-atom values): 4789 Å² total; per-residue (Å²): 116,47,79,47,55,48,93,48,54,92,46,44,66,61,54,52,64,75,49,60,66,38,84,52,56,39,36,27,59,30,83,67,35,49,82,69,57,36,25,35,26,46,44,81,53,98,94,38,85,37,30,33,36,22,52,46,40,26,54,52,20,74,48,80,82,52,72,70,58,59,72,56,35,77,43,79,44,68,70,78,75,85,126

Radius of gyration: 12.13 Å; Cα contacts (8 Å, |Δi|>4): 143; chains: 1; bounding box: 31×33×30 Å

Sequence (83 aa):
MLFIAESESRRLALTLRAVAGQPLLTVSDADAFIDAGGAIGIVRGDGRLQFEVNRAALDQAQLKASSNLLQLARNLSEAKGRN

pLDDT: mean 87.91, std 12.69, range [36.62, 97.38]